Protein AF-A0A3N1VYN8-F1 (afdb_monomer)

Radius of gyration: 14.59 Å; Cα contacts (8 Å, |Δi|>4): 195; chains: 1; bounding box: 40×29×40 Å

Sequence (105 aa):
MSINGKVVLVTGAGQGIGRGIALRLARDGADIALVDLNDDKIKLVAEEVKALGRRAITIKADISVREEVFAAVNEAEKQLGGFDVIVNNAGISQTKNLLSVTSRK

Mean predicted aligned error: 3.07 Å

Nearest PDB structures (foldseek):
  3r1i-assembly1_B-2  TM=9.477E-01  e=3.281E-10  Mycobacterium marinum M
  4trr-assembly2_F  TM=9.420E-01  e=3.753E-10  Burkholderia cenocepacia J2315
  4trr-assembly1_C  TM=9.513E-01  e=4.292E-10  Burkholderia cenocepacia J2315
  4trr-assembly2_E  TM=9.509E-01  e=4.910E-10  Burkholderia cenocepacia J2315
  4j2h-assembly1_A  TM=9.597E-01  e=1.345E-09  Sinorhizobium meliloti 1021

Solvent-accessible surface area (backbone atoms only — not comparable to full-atom values): 5848 Å² total; per-residue (Å²): 139,84,52,56,80,34,31,34,38,31,28,33,18,42,43,73,69,28,29,51,50,53,49,51,44,22,73,54,40,16,28,38,34,31,26,19,75,49,54,72,40,21,52,56,46,31,53,56,32,39,74,63,77,26,60,52,47,72,41,70,36,55,79,91,40,71,69,40,42,53,49,48,51,53,52,39,28,69,75,70,76,41,72,77,45,78,42,91,57,56,81,84,81,84,94,67,60,76,93,72,65,71,83,82,130

pLDDT: mean 95.85, std 6.57, range [53.12, 98.88]

Foldseek 3Di:
DALAAAEEEFEPCLDDPRVVVQLVSLLSHYAYEYEYQDQVSQVVSQVSSVVSVHHYDYQHADPVDPVRVVVSQVVSCVPSVHHDYYHPDDDDDDPDDPVPDDDDD

Secondary structure (DSSP, 8-state):
---TT-EEEEETTTSHHHHHHHHHHHHTT-EEEEEES-HHHHHHHHHHHHHTT--EEEEE--TTSHHHHHHHHHHHHHHHT--SEEE--------S-GGG-----

Structure (mmCIF, N/CA/C/O backbone):
data_AF-A0A3N1VYN8-F1
#
_entry.id   AF-A0A3N1VYN8-F1
#
loop_
_atom_site.group_PDB
_atom_site.id
_atom_site.type_symbol
_atom_site.label_atom_id
_atom_site.label_alt_id
_atom_site.label_comp_id
_atom_site.label_asym_id
_atom_site.label_entity_id
_atom_site.label_seq_id
_atom_site.pdbx_PDB_ins_code
_atom_site.Cartn_x
_atom_site.Cartn_y
_atom_site.Cartn_z
_atom_site.occupancy
_atom_site.B_iso_or_equiv
_atom_site.auth_seq_id
_atom_site.auth_comp_id
_atom_site.auth_asym_id
_atom_site.auth_atom_id
_atom_site.pdbx_PDB_model_num
ATOM 1 N N . MET A 1 1 ? 1.607 -10.445 19.391 1.00 62.66 1 MET A N 1
ATOM 2 C CA . MET A 1 1 ? 1.340 -8.987 19.389 1.00 62.66 1 MET A CA 1
ATOM 3 C C . MET A 1 1 ? 0.145 -8.723 18.483 1.00 62.66 1 MET A C 1
ATOM 5 O O . MET A 1 1 ? -0.013 -9.462 17.522 1.00 62.66 1 MET A O 1
ATOM 9 N N . SER A 1 2 ? -0.699 -7.741 18.807 1.00 88.50 2 SER A N 1
ATOM 10 C CA . SER A 1 2 ? -1.897 -7.385 18.024 1.00 88.50 2 SER A CA 1
ATOM 11 C C . SER A 1 2 ? -1.607 -6.220 17.068 1.00 88.50 2 SER A C 1
ATOM 13 O O . SER A 1 2 ? -0.820 -5.344 17.425 1.00 88.50 2 SER A O 1
ATOM 15 N N . ILE A 1 3 ? -2.242 -6.208 15.888 1.00 95.06 3 ILE A N 1
ATOM 16 C CA . ILE A 1 3 ? -2.177 -5.111 14.900 1.00 95.06 3 ILE A CA 1
ATOM 17 C C . ILE A 1 3 ? -3.427 -4.209 14.932 1.00 95.06 3 ILE A C 1
ATOM 19 O O . ILE A 1 3 ? -3.527 -3.243 14.181 1.00 95.06 3 ILE A O 1
ATOM 23 N N . ASN A 1 4 ? -4.389 -4.497 15.813 1.00 96.62 4 ASN A N 1
ATOM 24 C CA . ASN A 1 4 ? -5.604 -3.695 15.922 1.00 96.62 4 ASN A CA 1
ATOM 25 C C . ASN A 1 4 ? -5.282 -2.252 16.345 1.00 96.62 4 ASN A C 1
ATOM 27 O O . ASN A 1 4 ? -4.568 -2.034 17.327 1.00 96.62 4 ASN A O 1
ATOM 31 N N . GLY A 1 5 ? -5.823 -1.279 15.612 1.00 95.25 5 GLY A N 1
ATOM 32 C CA . GLY A 1 5 ? -5.583 0.148 15.832 1.00 95.25 5 GLY A CA 1
ATOM 33 C C . GLY A 1 5 ? -4.204 0.638 15.386 1.00 95.25 5 GLY A C 1
ATOM 34 O O . GLY A 1 5 ? -3.874 1.793 15.638 1.00 95.25 5 GLY A O 1
ATOM 35 N N . LYS A 1 6 ? -3.400 -0.218 14.745 1.00 97.38 6 LYS A N 1
ATOM 36 C CA . LYS A 1 6 ? -2.093 0.151 14.196 1.00 97.38 6 LYS A CA 1
ATOM 37 C C . LYS A 1 6 ? -2.230 0.709 12.790 1.00 97.38 6 LYS A C 1
ATOM 39 O O . LYS A 1 6 ? -3.154 0.347 12.063 1.00 97.38 6 LYS A O 1
ATOM 44 N N . VAL A 1 7 ? -1.290 1.560 12.404 1.00 97.62 7 VAL A N 1
ATOM 45 C CA . VAL A 1 7 ? -1.192 2.089 11.043 1.00 97.62 7 VAL A CA 1
ATOM 46 C C . VAL A 1 7 ? -0.073 1.363 10.302 1.00 97.62 7 VAL A C 1
ATOM 48 O O . VAL A 1 7 ? 1.075 1.344 10.755 1.00 97.62 7 VAL A O 1
ATOM 51 N N . VAL A 1 8 ? -0.400 0.763 9.155 1.00 98.38 8 VAL A N 1
ATOM 52 C CA . VAL A 1 8 ? 0.558 0.009 8.336 1.00 98.38 8 VAL A CA 1
ATOM 53 C C . VAL A 1 8 ? 0.662 0.599 6.935 1.00 98.38 8 VAL A C 1
ATOM 55 O O . VAL A 1 8 ? -0.335 0.727 6.228 1.00 98.38 8 VAL A O 1
ATOM 58 N N . LEU A 1 9 ? 1.888 0.885 6.499 1.00 98.50 9 LEU A N 1
ATOM 59 C CA . LEU A 1 9 ? 2.196 1.238 5.115 1.00 98.50 9 LEU A CA 1
ATOM 60 C C . LEU A 1 9 ? 2.572 -0.019 4.327 1.00 98.50 9 LEU A C 1
ATOM 62 O O . LEU A 1 9 ? 3.450 -0.772 4.744 1.00 98.50 9 LEU A O 1
ATOM 66 N N . VAL A 1 10 ? 1.938 -0.241 3.175 1.00 98.69 10 VAL A N 1
ATOM 67 C CA . VAL A 1 10 ? 2.217 -1.388 2.295 1.00 98.69 10 VAL A CA 1
ATOM 68 C C . VAL A 1 10 ? 2.581 -0.889 0.902 1.00 98.69 10 VAL A C 1
ATOM 70 O O . VAL A 1 10 ? 1.793 -0.184 0.275 1.00 98.69 10 VAL A O 1
ATOM 73 N N . THR A 1 11 ? 3.756 -1.276 0.394 1.00 98.75 11 THR A N 1
ATOM 74 C CA . THR A 1 11 ? 4.174 -0.961 -0.983 1.00 98.75 11 THR A CA 1
ATOM 75 C C . THR A 1 11 ? 3.777 -2.067 -1.964 1.00 98.75 11 THR A C 1
ATOM 77 O O . THR A 1 11 ? 3.744 -3.252 -1.619 1.00 98.75 11 THR A O 1
ATOM 80 N N . GLY A 1 12 ? 3.461 -1.701 -3.208 1.00 98.56 12 GLY A N 1
ATOM 81 C CA . GLY A 1 12 ? 2.938 -2.638 -4.209 1.00 98.56 12 GLY A CA 1
ATOM 82 C C . GLY A 1 12 ? 1.529 -3.118 -3.854 1.00 98.56 12 GLY A C 1
ATOM 83 O O . GLY A 1 12 ? 1.175 -4.272 -4.109 1.00 98.56 12 GLY A O 1
ATOM 84 N N . ALA A 1 13 ? 0.763 -2.271 -3.162 1.00 98.69 13 ALA A N 1
ATOM 85 C CA . ALA A 1 13 ? -0.503 -2.643 -2.547 1.00 98.69 13 ALA A CA 1
ATOM 86 C C . ALA A 1 13 ? -1.670 -2.766 -3.538 1.00 98.69 13 ALA A C 1
ATOM 88 O O . ALA A 1 13 ? -2.724 -3.279 -3.168 1.00 98.69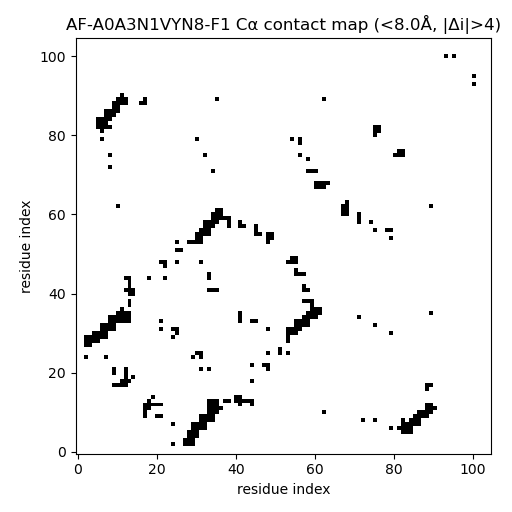 13 ALA A O 1
ATOM 89 N N . GLY A 1 14 ? -1.503 -2.339 -4.792 1.00 98.44 14 GLY A N 1
ATOM 90 C CA . GLY A 1 14 ? -2.573 -2.354 -5.788 1.00 98.44 14 GLY A CA 1
ATOM 91 C C . GLY A 1 14 ? -2.923 -3.750 -6.312 1.00 98.44 14 GLY A C 1
ATOM 92 O O . GLY A 1 14 ? -3.958 -3.925 -6.953 1.00 98.44 14 GLY A O 1
ATOM 93 N N . GLN A 1 15 ? -2.080 -4.763 -6.084 1.00 98.31 15 GLN A N 1
ATOM 94 C CA . GLN A 1 15 ? -2.298 -6.107 -6.628 1.00 98.31 15 GLN A CA 1
ATOM 95 C C . GLN A 1 15 ? -1.549 -7.213 -5.873 1.00 98.31 15 GLN A C 1
ATOM 97 O O . GLN A 1 15 ? -0.696 -6.956 -5.026 1.00 98.31 15 GLN A O 1
ATOM 102 N N . GLY A 1 16 ? -1.855 -8.468 -6.225 1.00 97.94 16 GLY A N 1
ATOM 103 C CA . GLY A 1 16 ? -1.090 -9.647 -5.816 1.00 97.94 16 GLY A CA 1
ATOM 104 C C . GLY A 1 16 ? -0.893 -9.758 -4.303 1.00 97.94 16 GLY A C 1
ATOM 105 O O . GLY A 1 16 ? -1.835 -9.583 -3.527 1.00 97.94 16 GLY A O 1
ATOM 106 N N . ILE A 1 17 ? 0.347 -10.050 -3.897 1.00 98.50 17 ILE A N 1
ATOM 107 C CA . ILE A 1 17 ? 0.723 -10.233 -2.490 1.00 98.50 17 ILE A CA 1
ATOM 108 C C . ILE A 1 17 ? 0.505 -8.943 -1.690 1.00 98.50 17 ILE A C 1
ATOM 110 O O . ILE A 1 17 ? -0.057 -9.010 -0.602 1.00 98.50 17 ILE A O 1
ATOM 114 N N . GLY A 1 18 ? 0.852 -7.774 -2.236 1.00 98.69 18 GLY A N 1
ATOM 115 C CA . GLY A 1 18 ? 0.693 -6.498 -1.531 1.00 98.69 18 GLY A CA 1
ATOM 116 C C . GLY A 1 18 ? -0.764 -6.188 -1.203 1.00 98.69 18 GLY A C 1
ATOM 117 O O . GLY A 1 18 ? -1.083 -5.894 -0.051 1.00 98.69 18 GLY A O 1
ATOM 118 N N . ARG A 1 19 ? -1.672 -6.366 -2.173 1.00 98.75 19 ARG A N 1
ATOM 119 C CA . ARG A 1 19 ? -3.122 -6.270 -1.927 1.00 98.75 19 ARG A CA 1
ATOM 120 C C . ARG A 1 19 ? -3.581 -7.283 -0.877 1.00 98.75 19 ARG A C 1
ATOM 122 O O . ARG A 1 19 ? -4.354 -6.945 0.015 1.00 98.75 19 ARG A O 1
ATOM 129 N N . GLY A 1 20 ? -3.111 -8.528 -0.975 1.00 98.81 20 GLY A N 1
ATOM 130 C CA . GLY A 1 20 ? -3.437 -9.580 -0.011 1.00 98.81 20 GLY A CA 1
ATOM 131 C C . GLY A 1 20 ? -3.027 -9.220 1.420 1.00 98.81 20 GLY A C 1
ATOM 132 O O . GLY A 1 20 ? -3.833 -9.366 2.339 1.00 98.81 20 GLY A O 1
ATOM 133 N N . ILE A 1 21 ? -1.811 -8.696 1.596 1.00 98.75 21 ILE A N 1
ATOM 134 C CA . ILE A 1 21 ? -1.294 -8.227 2.886 1.00 98.75 21 ILE A CA 1
ATOM 135 C C . ILE A 1 21 ? -2.146 -7.070 3.408 1.00 98.75 21 ILE A C 1
ATOM 137 O O . ILE A 1 21 ? -2.623 -7.144 4.538 1.00 98.75 21 ILE A O 1
ATOM 141 N N . ALA A 1 22 ? -2.395 -6.047 2.586 1.00 98.75 22 ALA A N 1
ATOM 142 C CA . ALA A 1 22 ? -3.197 -4.888 2.972 1.00 98.75 22 ALA A CA 1
ATOM 143 C C . ALA A 1 22 ? -4.586 -5.294 3.491 1.00 98.75 22 ALA A C 1
ATOM 145 O O . ALA A 1 22 ? -4.975 -4.919 4.596 1.00 98.75 22 ALA A O 1
ATOM 146 N N . LEU A 1 23 ? -5.305 -6.135 2.741 1.00 98.81 23 LEU A N 1
ATOM 147 C CA . LEU A 1 23 ? -6.637 -6.595 3.136 1.00 98.81 23 LEU A CA 1
ATOM 148 C C . LEU A 1 23 ? -6.606 -7.512 4.359 1.00 98.81 23 LEU A C 1
ATOM 150 O O . LEU A 1 23 ? -7.536 -7.494 5.162 1.00 98.81 23 LEU A O 1
ATOM 154 N N . ARG A 1 24 ? -5.565 -8.336 4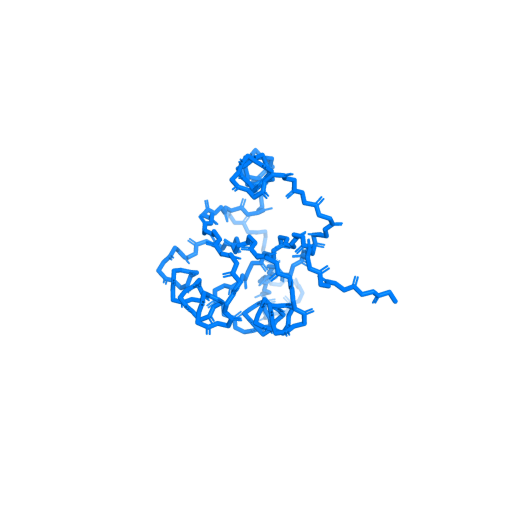.517 1.00 98.56 24 ARG A N 1
ATOM 155 C CA . ARG A 1 24 ? -5.432 -9.184 5.705 1.00 98.56 24 ARG A CA 1
ATOM 156 C C . ARG A 1 24 ? -5.198 -8.345 6.961 1.00 98.56 24 ARG A C 1
ATOM 158 O O . ARG A 1 24 ? -5.891 -8.559 7.948 1.00 98.56 24 ARG A O 1
ATOM 165 N N . LEU A 1 25 ? -4.281 -7.382 6.908 1.00 98.44 25 LEU A N 1
ATOM 166 C CA . LEU A 1 25 ? -3.991 -6.500 8.039 1.00 98.44 25 LEU A CA 1
ATOM 167 C C . LEU A 1 25 ? -5.188 -5.607 8.388 1.00 98.44 25 LEU A C 1
ATOM 169 O O . LEU A 1 25 ? -5.471 -5.408 9.567 1.00 98.44 25 LEU A O 1
ATOM 173 N N . ALA A 1 26 ? -5.939 -5.143 7.385 1.00 98.50 26 ALA A N 1
ATOM 174 C CA . ALA A 1 26 ? -7.185 -4.415 7.607 1.00 98.50 26 ALA A CA 1
ATOM 175 C C . ALA A 1 26 ? -8.233 -5.266 8.345 1.00 98.50 26 ALA A C 1
ATOM 177 O O . ALA A 1 26 ? -8.829 -4.799 9.314 1.00 98.50 26 ALA A O 1
ATOM 178 N N . ARG A 1 27 ? -8.421 -6.537 7.950 1.00 98.38 27 ARG A N 1
ATOM 179 C CA . ARG A 1 27 ? -9.308 -7.475 8.673 1.00 98.38 27 ARG A CA 1
ATOM 180 C C . ARG A 1 27 ? -8.873 -7.695 10.120 1.00 98.38 27 ARG A C 1
ATOM 182 O O . ARG A 1 27 ? -9.725 -7.858 10.985 1.00 98.38 27 ARG A O 1
ATOM 189 N N . ASP A 1 28 ? -7.569 -7.659 10.371 1.00 98.12 28 ASP A N 1
ATOM 190 C CA . ASP A 1 28 ? -6.994 -7.797 11.711 1.00 98.12 28 ASP A CA 1
ATOM 191 C C . ASP A 1 28 ? -7.020 -6.466 12.512 1.00 98.12 28 ASP A C 1
ATOM 193 O O . ASP A 1 28 ? -6.555 -6.415 13.653 1.00 98.12 28 ASP A O 1
ATOM 197 N N . GLY A 1 29 ? -7.602 -5.396 11.949 1.00 97.81 29 GLY A N 1
ATOM 198 C CA . GLY A 1 29 ? -7.911 -4.142 12.641 1.00 97.81 29 GLY A CA 1
ATOM 199 C C . GLY A 1 29 ? -6.955 -2.977 12.373 1.00 97.81 29 GLY A C 1
ATOM 200 O O . GLY A 1 29 ? -7.028 -1.973 13.083 1.00 97.81 29 GLY A O 1
ATOM 201 N N . ALA A 1 30 ? -6.057 -3.087 11.393 1.00 98.38 30 ALA A N 1
ATOM 202 C CA . ALA A 1 30 ? -5.130 -2.012 11.044 1.00 98.38 30 ALA A CA 1
ATOM 203 C C . ALA A 1 30 ? -5.756 -0.975 10.097 1.00 98.38 30 ALA A C 1
ATOM 205 O O . ALA A 1 30 ? -6.577 -1.307 9.243 1.00 98.38 30 ALA A O 1
ATOM 206 N N . ASP A 1 31 ? -5.320 0.275 10.207 1.00 98.44 31 ASP A N 1
ATOM 207 C CA . ASP A 1 31 ? -5.502 1.283 9.161 1.00 98.44 31 ASP A CA 1
ATOM 208 C C . ASP A 1 31 ? -4.345 1.195 8.162 1.00 98.44 31 ASP A C 1
ATOM 210 O O . ASP A 1 31 ? -3.205 0.936 8.554 1.00 98.44 31 ASP A O 1
ATOM 214 N N . ILE A 1 32 ? -4.622 1.395 6.873 1.00 98.62 32 ILE A N 1
ATOM 215 C CA . ILE A 1 32 ? -3.663 1.071 5.811 1.00 98.62 32 ILE A CA 1
ATOM 216 C C . ILE A 1 32 ? -3.311 2.299 4.966 1.00 98.62 32 ILE A C 1
ATOM 218 O O . ILE A 1 32 ? -4.186 2.956 4.400 1.00 98.62 32 ILE A O 1
ATOM 222 N N . ALA A 1 33 ? -2.014 2.559 4.804 1.00 98.62 33 ALA A N 1
ATOM 223 C CA . ALA A 1 33 ? -1.486 3.408 3.742 1.00 98.62 33 ALA A CA 1
ATOM 224 C C . ALA A 1 33 ? -1.070 2.535 2.549 1.00 98.62 33 ALA A C 1
ATOM 226 O O . ALA A 1 33 ? -0.154 1.715 2.642 1.00 98.62 33 ALA A O 1
ATOM 227 N N . LEU A 1 34 ? -1.776 2.688 1.430 1.00 98.81 34 LEU A N 1
ATOM 228 C CA . LEU A 1 34 ? -1.591 1.902 0.212 1.00 98.81 34 LEU A CA 1
ATOM 229 C C . LEU A 1 34 ? -0.659 2.660 -0.735 1.00 98.81 34 LEU A C 1
ATOM 231 O O . LEU A 1 34 ? -1.040 3.707 -1.260 1.00 98.81 34 LEU A O 1
ATOM 235 N N . VAL A 1 35 ? 0.543 2.127 -0.963 1.00 98.75 35 VAL A N 1
ATOM 236 C CA . VAL A 1 35 ? 1.549 2.737 -1.843 1.00 98.75 35 VAL A CA 1
ATOM 237 C C . VAL A 1 35 ? 1.749 1.882 -3.088 1.00 98.75 35 VAL A C 1
ATOM 239 O O . VAL A 1 35 ? 2.020 0.682 -2.989 1.00 98.75 35 VAL A O 1
ATOM 242 N N . ASP A 1 36 ? 1.631 2.480 -4.271 1.00 98.69 36 ASP A N 1
ATOM 243 C CA . ASP A 1 36 ? 1.871 1.800 -5.550 1.00 98.69 36 ASP A CA 1
ATOM 244 C C . ASP A 1 36 ? 2.182 2.812 -6.666 1.00 98.69 36 ASP A C 1
ATOM 246 O O . ASP A 1 36 ? 1.920 4.006 -6.536 1.00 98.69 36 ASP A O 1
ATOM 250 N N . LEU A 1 37 ? 2.701 2.328 -7.793 1.00 97.81 37 LEU A N 1
ATOM 251 C CA . LEU A 1 37 ? 2.865 3.120 -9.015 1.00 97.81 37 LEU A CA 1
ATOM 252 C C . LEU A 1 37 ? 1.519 3.369 -9.712 1.00 97.81 37 LEU A C 1
ATOM 254 O O . LEU A 1 37 ? 1.349 4.372 -10.412 1.00 97.81 37 LEU A O 1
ATOM 258 N N . ASN A 1 38 ? 0.574 2.436 -9.564 1.00 97.75 38 ASN A N 1
ATOM 259 C CA . ASN A 1 38 ? -0.729 2.491 -10.215 1.00 97.75 38 ASN A CA 1
ATOM 260 C C . ASN A 1 38 ? -1.810 3.007 -9.254 1.00 97.75 38 ASN A C 1
ATOM 262 O O . ASN A 1 38 ? -2.331 2.258 -8.427 1.00 97.75 38 ASN A O 1
ATOM 266 N N . ASP A 1 39 ? -2.159 4.281 -9.420 1.00 97.25 39 ASP A N 1
ATOM 267 C CA . ASP A 1 39 ? -3.143 4.996 -8.602 1.00 97.25 39 ASP A CA 1
ATOM 268 C C . ASP A 1 39 ? -4.555 4.383 -8.677 1.00 97.25 39 ASP A C 1
ATOM 270 O O . ASP A 1 39 ? -5.219 4.202 -7.658 1.00 97.25 39 ASP A O 1
ATOM 274 N N . ASP A 1 40 ? -4.994 3.967 -9.868 1.00 98.06 40 ASP A N 1
ATOM 275 C CA . ASP A 1 40 ? -6.322 3.372 -10.054 1.00 98.06 40 ASP A CA 1
ATOM 276 C C . ASP A 1 40 ? -6.463 2.057 -9.278 1.00 98.06 40 ASP A C 1
ATOM 278 O O . ASP A 1 40 ? -7.487 1.798 -8.642 1.00 98.06 40 ASP A O 1
ATOM 282 N N . LYS A 1 41 ? -5.409 1.232 -9.268 1.00 98.44 41 LYS A N 1
ATOM 283 C CA . LYS A 1 41 ? -5.406 -0.038 -8.534 1.00 98.44 41 LYS A CA 1
ATOM 284 C C . LYS A 1 41 ? -5.477 0.166 -7.025 1.00 98.44 41 LYS A C 1
ATOM 286 O O . LYS A 1 41 ? -6.267 -0.510 -6.369 1.00 98.44 41 LYS A O 1
ATOM 291 N N . ILE A 1 42 ? -4.691 1.084 -6.461 1.00 98.44 42 ILE A N 1
ATOM 292 C CA . ILE A 1 42 ? -4.736 1.336 -5.010 1.00 98.44 42 ILE A CA 1
ATOM 293 C C . ILE A 1 42 ? -6.039 1.994 -4.570 1.00 98.44 42 ILE A C 1
ATOM 295 O O . ILE A 1 42 ? -6.495 1.703 -3.469 1.00 98.44 42 ILE A O 1
ATOM 299 N N . LYS A 1 43 ? -6.690 2.796 -5.422 1.00 98.75 43 LYS A N 1
ATOM 300 C CA . LYS A 1 43 ? -8.035 3.326 -5.143 1.00 98.75 43 LYS A CA 1
ATOM 301 C C . LYS A 1 43 ? -9.066 2.216 -4.978 1.00 98.75 43 LYS A C 1
ATOM 303 O O . LYS A 1 43 ? -9.829 2.250 -4.019 1.00 98.75 43 LYS A O 1
ATOM 308 N N . LEU A 1 44 ? -9.046 1.199 -5.842 1.00 98.69 44 LEU A N 1
ATOM 309 C CA . LEU A 1 44 ? -9.934 0.040 -5.695 1.00 98.69 44 LEU A CA 1
ATOM 310 C C . LEU A 1 44 ? -9.683 -0.695 -4.370 1.00 98.69 44 LEU A C 1
ATOM 312 O O . LEU A 1 44 ? -10.627 -0.970 -3.636 1.00 98.69 44 LEU A O 1
ATOM 316 N N . VAL A 1 45 ? -8.417 -0.942 -4.020 1.00 98.81 45 VAL A N 1
ATOM 317 C CA . VAL A 1 45 ? -8.062 -1.600 -2.748 1.00 98.81 45 VAL A CA 1
ATOM 318 C C . VAL A 1 45 ? -8.437 -0.743 -1.536 1.00 98.81 45 VAL A C 1
ATOM 320 O O . VAL A 1 45 ? -8.834 -1.283 -0.506 1.00 98.81 45 VAL A O 1
ATOM 323 N N . ALA A 1 46 ? -8.358 0.585 -1.643 1.00 98.88 46 ALA A N 1
ATOM 324 C CA . ALA A 1 46 ? -8.765 1.491 -0.575 1.00 98.88 46 ALA A CA 1
ATOM 325 C C . ALA A 1 46 ? -10.255 1.357 -0.253 1.00 98.88 46 ALA A C 1
ATOM 327 O O . ALA A 1 46 ? -10.611 1.307 0.922 1.00 98.88 46 ALA A O 1
ATOM 328 N N . GLU A 1 47 ? -11.113 1.241 -1.268 1.00 98.88 47 GLU A N 1
ATOM 329 C CA . GLU A 1 47 ? -12.544 0.996 -1.058 1.00 98.88 47 GLU A CA 1
ATOM 330 C C . GLU A 1 47 ? -12.794 -0.355 -0.379 1.00 98.88 47 GLU A C 1
ATOM 332 O O . GLU A 1 47 ? -13.619 -0.450 0.529 1.00 98.88 47 GLU A O 1
ATOM 337 N N . GLU A 1 48 ? -12.020 -1.386 -0.723 1.00 98.81 48 GLU A N 1
ATOM 338 C CA . GLU A 1 48 ? -12.098 -2.684 -0.047 1.00 98.81 48 GLU A CA 1
ATOM 339 C C . GLU A 1 48 ? -11.666 -2.613 1.426 1.00 98.81 48 GLU A C 1
ATOM 341 O O . GLU A 1 48 ? -12.313 -3.210 2.284 1.00 98.81 48 GLU A O 1
ATOM 346 N N . VAL A 1 49 ? -10.605 -1.865 1.748 1.00 98.81 49 VAL A N 1
ATOM 347 C CA . VAL A 1 49 ? -10.175 -1.638 3.141 1.00 98.81 49 VAL A CA 1
ATOM 348 C C . VAL A 1 49 ? -11.231 -0.844 3.917 1.00 98.81 49 VAL A C 1
ATOM 350 O O . VAL A 1 49 ? -11.559 -1.204 5.049 1.00 98.81 49 VAL A O 1
ATOM 353 N N . LYS A 1 50 ? -11.815 0.195 3.309 1.00 98.69 50 LYS A N 1
ATOM 354 C CA . LYS A 1 50 ? -12.896 0.984 3.922 1.00 98.69 50 LYS A CA 1
ATOM 355 C C . LYS A 1 50 ? -14.145 0.144 4.174 1.00 98.69 50 LYS A C 1
ATOM 357 O O . LYS A 1 50 ? -14.760 0.284 5.229 1.00 98.69 50 LYS A O 1
ATOM 362 N N . ALA A 1 51 ? -14.483 -0.776 3.271 1.00 98.75 51 ALA A N 1
ATOM 363 C CA . ALA A 1 51 ? -15.588 -1.718 3.455 1.00 98.75 51 ALA A CA 1
ATOM 364 C C . ALA A 1 51 ? -15.378 -2.670 4.652 1.00 98.75 51 ALA A C 1
ATOM 366 O O . ALA A 1 51 ? -16.348 -3.187 5.201 1.00 98.75 51 ALA A O 1
ATOM 367 N N . LEU A 1 52 ? -14.132 -2.867 5.099 1.00 98.44 52 LEU A N 1
ATOM 368 C CA . LEU A 1 52 ? -13.793 -3.595 6.330 1.00 98.44 52 LEU A CA 1
ATOM 369 C C . LEU A 1 52 ? -13.873 -2.720 7.597 1.00 98.44 52 LEU A C 1
ATOM 371 O O . LEU A 1 52 ? -13.522 -3.179 8.682 1.00 98.44 52 LEU A O 1
ATOM 375 N N . GLY A 1 53 ? -14.311 -1.462 7.479 1.00 98.44 53 GLY A N 1
ATOM 376 C CA . GLY A 1 53 ? -14.439 -0.526 8.598 1.00 98.44 53 GLY A CA 1
ATOM 377 C C . GLY A 1 53 ? -13.117 0.104 9.043 1.00 98.44 53 GLY A C 1
ATOM 378 O O . GLY A 1 53 ? -13.029 0.603 10.165 1.00 98.44 53 GLY A O 1
ATOM 379 N N . ARG A 1 54 ? -12.079 0.062 8.198 1.00 98.50 54 ARG A N 1
ATOM 380 C CA . ARG A 1 54 ? -10.752 0.627 8.490 1.00 98.50 54 ARG A CA 1
ATOM 381 C C . ARG A 1 54 ? -10.469 1.876 7.667 1.00 98.50 54 ARG A C 1
ATOM 383 O O . ARG A 1 54 ? -11.033 2.061 6.590 1.00 98.50 54 ARG A O 1
ATOM 390 N N . ARG A 1 55 ? -9.568 2.736 8.152 1.00 98.25 55 ARG A N 1
ATOM 391 C CA . ARG A 1 55 ? -9.109 3.890 7.367 1.00 98.25 55 ARG A CA 1
ATOM 392 C C . ARG A 1 55 ? -8.136 3.418 6.289 1.00 98.25 55 ARG A C 1
ATOM 394 O O . ARG A 1 55 ? -7.278 2.575 6.545 1.00 98.25 55 ARG A O 1
ATOM 401 N N . ALA A 1 56 ? -8.263 3.995 5.100 1.00 98.50 56 ALA A N 1
ATOM 402 C CA . ALA A 1 56 ? -7.371 3.738 3.980 1.00 98.50 56 ALA A CA 1
ATOM 403 C C . ALA A 1 56 ? -7.005 5.046 3.285 1.00 98.50 56 ALA A C 1
ATOM 405 O O . ALA A 1 56 ? -7.900 5.824 2.941 1.00 98.50 56 ALA A O 1
ATOM 406 N N . ILE A 1 57 ? -5.714 5.246 3.037 1.00 98.38 57 ILE A N 1
ATOM 407 C CA . ILE A 1 57 ? -5.206 6.322 2.180 1.00 98.38 57 ILE A CA 1
ATOM 408 C C . ILE A 1 57 ? -4.442 5.717 1.005 1.00 98.38 57 ILE A C 1
ATOM 410 O O . ILE A 1 57 ? -3.884 4.623 1.109 1.00 98.38 57 ILE A O 1
ATOM 414 N N . THR A 1 58 ? -4.403 6.439 -0.106 1.00 98.75 58 THR A N 1
ATOM 415 C CA . THR A 1 58 ? -3.698 6.035 -1.325 1.00 98.75 58 THR A CA 1
ATOM 416 C C . THR A 1 58 ? -2.575 7.010 -1.613 1.00 98.75 58 THR A C 1
ATOM 418 O O . THR A 1 58 ? -2.802 8.220 -1.625 1.00 98.75 58 THR A O 1
ATOM 421 N N . ILE A 1 59 ? -1.383 6.490 -1.879 1.00 98.44 59 ILE A N 1
ATOM 422 C CA . ILE A 1 59 ? -0.207 7.289 -2.204 1.00 98.44 59 ILE A CA 1
ATOM 423 C C . ILE A 1 59 ? 0.424 6.703 -3.465 1.00 98.44 59 ILE A C 1
ATOM 425 O O . ILE A 1 59 ? 0.935 5.582 -3.461 1.00 98.44 59 ILE A O 1
ATOM 429 N N . LYS A 1 60 ? 0.397 7.468 -4.555 1.00 98.56 60 LYS A N 1
ATOM 430 C CA . LYS A 1 60 ? 1.122 7.107 -5.770 1.00 98.56 60 LYS A CA 1
ATOM 431 C C . LYS A 1 60 ? 2.599 7.460 -5.595 1.00 98.56 60 LYS A C 1
ATOM 433 O O . LYS A 1 60 ? 2.905 8.638 -5.434 1.00 98.56 60 LYS A O 1
ATOM 438 N N . ALA A 1 61 ? 3.487 6.470 -5.644 1.00 98.19 61 ALA A N 1
ATOM 439 C CA . ALA A 1 61 ? 4.928 6.696 -5.528 1.00 98.19 61 ALA A CA 1
ATOM 440 C C . ALA A 1 61 ? 5.750 5.603 -6.225 1.00 98.19 61 ALA A C 1
ATOM 442 O O . ALA A 1 61 ? 5.410 4.414 -6.164 1.00 98.19 61 ALA A O 1
ATOM 443 N N . ASP A 1 62 ? 6.865 6.000 -6.835 1.00 97.62 62 ASP A N 1
ATOM 444 C CA . ASP A 1 62 ? 7.942 5.103 -7.241 1.00 97.62 62 ASP A CA 1
ATOM 445 C C . ASP A 1 62 ? 8.909 4.874 -6.075 1.00 97.62 62 ASP A C 1
ATOM 447 O O . ASP A 1 62 ? 9.751 5.704 -5.743 1.00 97.62 62 ASP A O 1
ATOM 451 N N . ILE A 1 63 ? 8.824 3.693 -5.465 1.00 96.44 63 ILE A N 1
ATOM 452 C CA . ILE A 1 63 ? 9.661 3.328 -4.315 1.00 96.44 63 ILE A CA 1
ATOM 453 C C . ILE A 1 63 ? 11.139 3.093 -4.661 1.00 96.44 63 ILE A C 1
ATOM 455 O O . ILE A 1 63 ? 11.940 2.835 -3.762 1.00 96.44 63 ILE A O 1
ATOM 459 N N . SER A 1 64 ? 11.512 3.149 -5.944 1.00 95.62 64 SER A N 1
ATOM 460 C CA . SER A 1 64 ? 12.916 3.168 -6.365 1.00 95.62 64 SER A CA 1
ATOM 461 C C . SER A 1 64 ? 13.530 4.571 -6.301 1.00 95.62 64 SER A C 1
ATOM 463 O O . SER A 1 64 ? 14.755 4.695 -6.268 1.00 95.62 64 SER A O 1
ATOM 465 N N . VAL A 1 65 ? 12.695 5.614 -6.211 1.00 97.50 65 VAL A N 1
ATOM 466 C CA . VAL A 1 65 ? 13.101 7.013 -6.056 1.00 97.50 65 VAL A CA 1
ATOM 467 C C . VAL A 1 65 ? 13.075 7.379 -4.574 1.00 97.50 65 VAL A C 1
ATOM 469 O O . VAL A 1 65 ? 12.038 7.348 -3.911 1.00 97.50 65 VAL A O 1
ATOM 472 N N . ARG A 1 66 ? 14.241 7.726 -4.024 1.00 97.12 66 ARG A N 1
ATOM 473 C CA . ARG A 1 66 ? 14.425 7.925 -2.579 1.00 97.12 66 ARG A CA 1
ATOM 474 C C . ARG A 1 66 ? 13.531 9.037 -2.032 1.00 97.12 66 ARG A C 1
ATOM 476 O O . ARG A 1 66 ? 12.946 8.891 -0.961 1.00 97.12 66 ARG A O 1
ATOM 483 N N . GLU A 1 67 ? 13.423 10.132 -2.765 1.00 98.31 67 GLU A N 1
ATOM 484 C CA . GLU A 1 67 ? 12.636 11.309 -2.411 1.00 98.31 67 GLU A CA 1
ATOM 485 C C . GLU A 1 67 ? 11.141 10.973 -2.350 1.00 98.31 67 GLU A C 1
ATOM 487 O O . GLU A 1 67 ? 10.449 11.416 -1.433 1.00 98.31 67 GLU A O 1
ATOM 492 N N . GLU A 1 68 ? 10.656 10.127 -3.262 1.00 98.38 68 GLU A N 1
ATOM 493 C CA . GLU A 1 68 ? 9.265 9.666 -3.273 1.00 98.38 68 GLU A CA 1
ATOM 494 C C . GLU A 1 68 ? 8.961 8.716 -2.109 1.00 98.38 68 GLU A C 1
ATOM 496 O O . GLU A 1 68 ? 7.871 8.778 -1.541 1.00 98.38 68 GLU A O 1
ATOM 501 N N . VAL A 1 69 ? 9.927 7.895 -1.679 1.00 97.62 69 VAL A N 1
ATOM 502 C CA . VAL A 1 69 ? 9.787 7.082 -0.456 1.00 97.62 69 VAL A CA 1
ATOM 503 C C . VAL A 1 69 ? 9.604 7.977 0.769 1.00 97.62 69 VAL A C 1
ATOM 505 O O . VAL A 1 69 ? 8.684 7.754 1.557 1.00 97.62 69 VAL A O 1
ATOM 508 N N . PHE A 1 70 ? 10.440 9.009 0.926 1.00 97.38 70 PHE A N 1
ATOM 509 C CA . PHE A 1 70 ? 10.299 9.956 2.036 1.00 97.38 70 PHE A CA 1
ATOM 510 C C . PHE A 1 70 ? 8.968 10.711 1.975 1.00 97.38 70 PHE A C 1
ATOM 512 O O . PHE A 1 70 ? 8.294 10.839 2.997 1.00 97.38 70 PHE A O 1
ATOM 519 N N . ALA A 1 71 ? 8.555 11.160 0.788 1.00 97.88 71 ALA A N 1
ATOM 520 C CA . ALA A 1 71 ? 7.267 11.818 0.602 1.00 97.88 71 ALA A CA 1
ATOM 521 C C . ALA A 1 71 ? 6.092 10.901 0.981 1.00 97.88 71 ALA A C 1
ATOM 523 O O . ALA A 1 71 ? 5.179 11.342 1.676 1.00 97.88 71 ALA A O 1
ATOM 524 N N . ALA A 1 72 ? 6.134 9.621 0.599 1.00 96.81 72 ALA A N 1
ATOM 525 C CA . ALA A 1 72 ? 5.086 8.660 0.930 1.00 96.81 72 ALA A CA 1
ATOM 526 C C . ALA A 1 72 ? 4.982 8.386 2.436 1.00 96.81 72 ALA A C 1
ATOM 528 O O . ALA A 1 72 ? 3.879 8.306 2.976 1.00 96.81 72 ALA A O 1
ATOM 529 N N . VAL A 1 73 ? 6.117 8.279 3.130 1.00 96.25 73 VAL A N 1
ATOM 530 C CA . VAL A 1 73 ? 6.134 8.108 4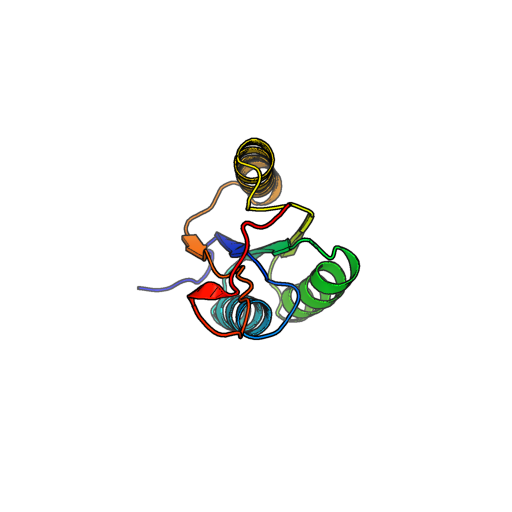.590 1.00 96.25 73 VAL A CA 1
ATOM 531 C C . VAL A 1 73 ? 5.566 9.345 5.292 1.00 96.25 73 VAL A C 1
ATOM 533 O O . VAL A 1 73 ? 4.696 9.203 6.151 1.00 96.25 73 VAL A O 1
ATOM 536 N N . ASN A 1 74 ? 5.988 10.545 4.884 1.00 96.69 74 ASN A N 1
ATOM 537 C CA . ASN A 1 74 ? 5.497 11.802 5.458 1.00 96.69 74 ASN A CA 1
ATOM 538 C C . ASN A 1 74 ? 3.989 11.988 5.233 1.00 96.69 74 ASN A C 1
ATOM 540 O O . ASN A 1 74 ? 3.269 12.432 6.127 1.00 96.69 74 ASN A O 1
ATOM 544 N N . GLU A 1 75 ? 3.489 11.638 4.046 1.00 96.25 75 GLU A N 1
ATOM 545 C CA . GLU A 1 75 ? 2.063 11.741 3.741 1.00 96.25 75 GLU A CA 1
ATOM 546 C C . GLU A 1 75 ? 1.240 10.733 4.557 1.00 96.25 75 GLU A C 1
ATOM 548 O O . GLU A 1 75 ? 0.174 11.077 5.073 1.00 96.25 75 GLU A O 1
ATOM 553 N N . ALA A 1 76 ? 1.755 9.512 4.747 1.00 95.06 76 ALA A N 1
ATOM 554 C CA . ALA A 1 76 ? 1.120 8.519 5.606 1.00 95.06 76 ALA A CA 1
ATOM 555 C C . ALA A 1 76 ? 1.060 8.965 7.070 1.00 95.06 76 ALA A C 1
ATOM 557 O O . ALA A 1 76 ? -0.003 8.878 7.689 1.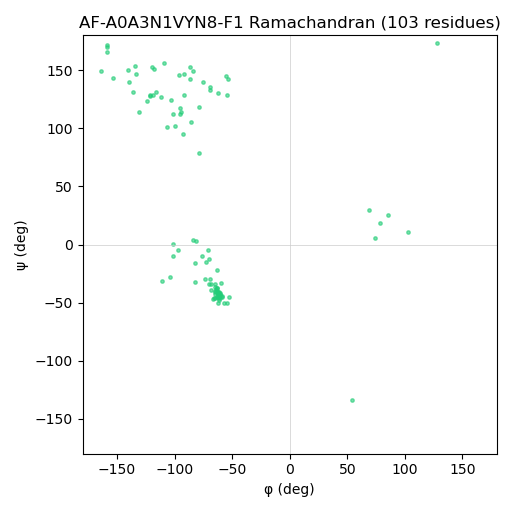00 95.06 76 ALA A O 1
ATOM 558 N N . GLU A 1 77 ? 2.161 9.500 7.601 1.00 95.12 77 GLU A N 1
ATOM 559 C CA . GLU A 1 77 ? 2.209 10.074 8.946 1.00 95.12 77 GLU A CA 1
ATOM 560 C C . GLU A 1 77 ? 1.177 11.199 9.103 1.00 95.12 77 GLU A C 1
ATOM 562 O O . GLU A 1 77 ? 0.359 11.168 10.024 1.00 95.12 77 GLU A O 1
ATOM 567 N N . LYS A 1 78 ? 1.155 12.149 8.163 1.00 96.38 78 LYS A N 1
ATOM 568 C CA . LYS A 1 78 ? 0.260 13.308 8.192 1.00 96.38 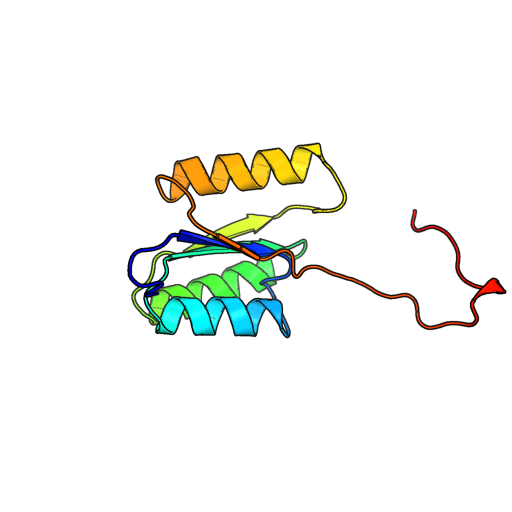78 LYS A CA 1
ATOM 569 C C . LYS A 1 78 ? -1.219 12.926 8.132 1.00 96.38 78 LYS A C 1
ATOM 571 O O . LYS A 1 78 ? -2.020 13.499 8.869 1.00 96.38 78 LYS A O 1
ATOM 576 N N . GLN A 1 79 ? -1.604 11.999 7.253 1.00 96.94 79 GLN A N 1
ATOM 577 C CA . GLN A 1 79 ? -3.017 11.658 7.056 1.00 96.94 79 GLN A CA 1
ATOM 578 C C . GLN A 1 79 ? -3.558 10.658 8.086 1.00 96.94 79 GLN A C 1
ATOM 580 O O . GLN A 1 79 ? -4.743 10.712 8.425 1.00 96.94 79 GLN A O 1
ATOM 585 N N . LEU A 1 80 ? -2.728 9.735 8.585 1.00 94.19 80 LEU A N 1
ATOM 586 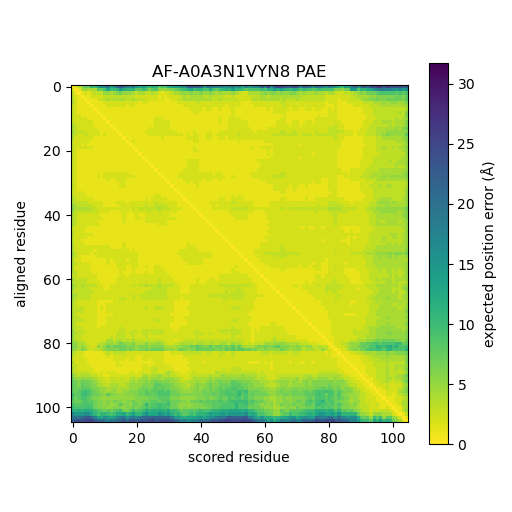C CA . LEU A 1 80 ? -3.171 8.696 9.524 1.00 94.19 80 LEU A CA 1
ATOM 587 C C . LEU A 1 80 ? -2.818 8.989 10.987 1.00 94.19 80 LEU A C 1
ATOM 589 O O . LEU A 1 80 ? -3.382 8.330 11.867 1.00 94.19 80 LEU A O 1
ATOM 593 N N . GLY A 1 81 ? -1.997 10.014 11.243 1.00 92.25 81 GLY A N 1
ATOM 594 C CA . GLY A 1 81 ? -1.564 10.436 12.578 1.00 92.25 81 GLY A CA 1
ATOM 595 C C . GLY A 1 81 ? -0.349 9.665 13.104 1.00 92.25 81 GLY A C 1
ATOM 596 O O . GLY A 1 81 ? -0.202 9.529 14.315 1.00 92.25 81 GLY A O 1
ATOM 597 N N . GLY A 1 82 ? 0.479 9.123 12.206 1.00 88.56 82 GLY A N 1
ATOM 598 C CA . GLY A 1 82 ? 1.617 8.247 12.511 1.00 88.56 82 GLY A CA 1
ATOM 599 C C . GLY A 1 82 ? 1.597 6.937 11.717 1.00 88.56 82 GLY A C 1
ATOM 600 O O . GLY A 1 82 ? 0.623 6.640 11.029 1.00 88.56 82 GLY A O 1
ATOM 601 N N . PHE A 1 83 ? 2.666 6.141 11.822 1.00 88.06 83 PHE A N 1
ATOM 602 C CA . PHE A 1 83 ? 2.713 4.753 11.344 1.00 88.06 83 PHE A CA 1
ATOM 603 C C . PHE A 1 83 ? 3.472 3.850 12.327 1.00 88.06 83 PHE A C 1
ATOM 605 O O . PHE A 1 83 ? 4.386 4.301 13.013 1.00 88.06 83 PHE A O 1
ATOM 612 N N . ASP A 1 84 ? 3.108 2.568 12.382 1.00 95.38 84 ASP A N 1
ATOM 613 C CA . ASP A 1 84 ? 3.730 1.574 13.269 1.00 95.38 84 ASP A CA 1
ATOM 614 C C . ASP A 1 84 ? 4.556 0.533 12.501 1.00 95.38 84 ASP A C 1
ATOM 616 O O . ASP A 1 84 ? 5.519 -0.024 13.030 1.00 95.38 84 ASP A O 1
ATOM 620 N N . VAL A 1 85 ? 4.151 0.218 11.265 1.00 96.75 85 VAL A N 1
ATOM 621 C CA . VAL A 1 85 ? 4.720 -0.873 10.461 1.00 96.75 85 VAL A CA 1
ATOM 622 C C . VAL A 1 85 ? 4.863 -0.442 9.005 1.00 96.75 85 VAL A C 1
ATOM 624 O O . VAL A 1 85 ? 3.964 0.179 8.439 1.00 96.75 85 VAL A O 1
ATOM 627 N N . ILE A 1 86 ? 5.972 -0.840 8.379 1.00 97.38 86 ILE A N 1
ATOM 628 C CA . ILE A 1 86 ? 6.187 -0.723 6.935 1.00 97.38 86 ILE A CA 1
ATOM 629 C C . ILE A 1 86 ? 6.388 -2.118 6.345 1.00 97.38 86 ILE A C 1
ATOM 631 O O . ILE A 1 86 ? 7.241 -2.883 6.795 1.00 97.38 86 ILE A O 1
ATOM 635 N N . VAL A 1 87 ? 5.625 -2.428 5.300 1.00 98.19 87 VAL A N 1
ATOM 636 C CA . VAL A 1 87 ? 5.765 -3.637 4.491 1.00 98.19 87 VAL A CA 1
ATOM 637 C C . VAL A 1 87 ? 6.374 -3.262 3.140 1.00 98.19 87 VAL A C 1
ATOM 639 O O . VAL A 1 87 ? 5.681 -2.804 2.227 1.00 98.19 87 VAL A O 1
ATOM 642 N N . ASN A 1 88 ? 7.679 -3.503 3.004 1.00 98.06 88 ASN A N 1
ATOM 643 C CA . ASN A 1 88 ? 8.421 -3.334 1.754 1.00 98.06 88 ASN A CA 1
ATOM 644 C C . ASN A 1 88 ? 8.164 -4.525 0.819 1.00 98.06 88 ASN A C 1
ATOM 646 O O . ASN A 1 88 ? 8.966 -5.454 0.752 1.00 98.06 88 ASN A O 1
ATOM 650 N N . ASN A 1 89 ? 7.016 -4.521 0.141 1.00 98.38 89 ASN A N 1
ATOM 651 C CA . ASN A 1 89 ? 6.572 -5.626 -0.713 1.00 98.38 89 ASN A CA 1
ATOM 652 C C . ASN A 1 89 ? 6.722 -5.348 -2.221 1.00 98.38 89 ASN A C 1
ATOM 654 O O . ASN A 1 89 ? 6.872 -6.295 -2.992 1.00 98.38 89 ASN A O 1
ATOM 658 N N . ALA A 1 90 ? 6.672 -4.090 -2.667 1.00 97.31 90 ALA A N 1
ATOM 659 C CA . ALA A 1 90 ? 6.803 -3.758 -4.085 1.00 97.31 90 ALA A CA 1
ATOM 660 C C . ALA A 1 90 ? 8.085 -4.353 -4.685 1.00 97.31 90 ALA A C 1
ATOM 662 O O . ALA A 1 90 ? 9.185 -4.145 -4.174 1.00 97.31 90 ALA A O 1
ATOM 663 N N . GLY A 1 91 ? 7.941 -5.059 -5.803 1.00 94.50 91 GLY A N 1
ATOM 664 C CA . GLY A 1 91 ? 9.059 -5.701 -6.472 1.00 94.50 91 GLY A CA 1
ATOM 665 C C . GLY A 1 91 ? 8.710 -6.095 -7.898 1.00 94.50 91 GLY A C 1
ATOM 666 O O . GLY A 1 91 ? 7.564 -6.398 -8.226 1.00 94.50 91 GLY A O 1
ATOM 667 N N . ILE A 1 92 ? 9.727 -6.085 -8.749 1.00 91.38 92 ILE A N 1
ATOM 668 C CA . ILE A 1 92 ? 9.669 -6.567 -10.126 1.00 91.38 92 ILE A CA 1
ATOM 669 C C . ILE A 1 92 ? 10.897 -7.435 -10.384 1.00 91.38 92 ILE A C 1
ATOM 671 O O . ILE A 1 92 ? 11.934 -7.257 -9.750 1.00 91.38 92 ILE A O 1
ATOM 675 N N . SER A 1 93 ? 10.788 -8.367 -11.324 1.00 90.12 93 SER A N 1
ATOM 676 C CA . SER A 1 93 ? 11.887 -9.256 -11.694 1.00 90.12 93 SER A CA 1
ATOM 677 C C . SER A 1 93 ? 12.027 -9.328 -13.210 1.00 90.12 93 SER A C 1
ATOM 679 O O . SER A 1 93 ? 11.038 -9.237 -13.938 1.00 90.12 93 SER A O 1
ATOM 681 N N . GLN A 1 94 ? 13.262 -9.481 -13.684 1.00 91.56 94 GLN A N 1
ATOM 682 C CA . GLN A 1 94 ? 13.564 -9.806 -15.075 1.00 91.56 94 GLN A CA 1
ATOM 683 C C . GLN A 1 94 ? 13.901 -11.298 -15.154 1.00 91.56 94 GLN A C 1
ATOM 685 O O . GLN A 1 94 ? 14.944 -11.721 -14.660 1.00 91.56 94 GLN A O 1
ATOM 690 N N . THR A 1 95 ? 13.051 -12.097 -15.796 1.00 93.38 95 THR A N 1
ATOM 691 C CA . THR A 1 95 ? 13.297 -13.537 -15.977 1.00 93.38 95 THR A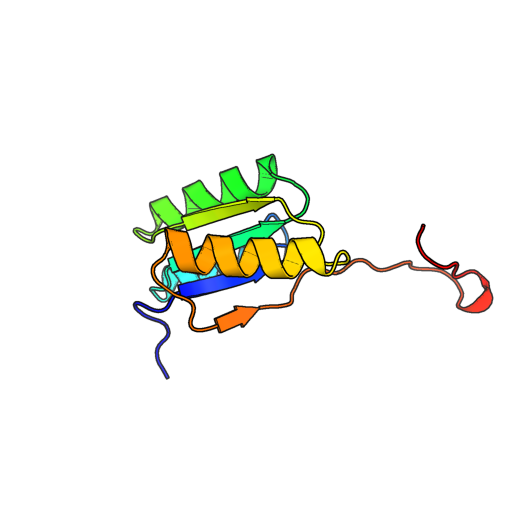 CA 1
ATOM 692 C C . THR A 1 95 ? 14.012 -13.790 -17.303 1.00 93.38 95 THR A C 1
ATOM 694 O O . THR A 1 95 ? 13.383 -13.862 -18.355 1.00 93.38 95 THR A O 1
ATOM 697 N N . LYS A 1 96 ? 15.344 -13.888 -17.261 1.00 93.19 96 LYS A N 1
ATOM 698 C CA . LYS A 1 96 ? 16.222 -14.227 -18.396 1.00 93.19 96 LYS A CA 1
ATOM 699 C C . LYS A 1 96 ? 17.567 -14.751 -17.889 1.00 93.19 96 LYS A C 1
ATOM 701 O O . LYS A 1 96 ? 17.847 -14.664 -16.696 1.00 93.19 96 LYS A O 1
ATOM 706 N N . ASN A 1 97 ? 18.395 -15.287 -18.788 1.00 96.25 97 ASN A N 1
ATOM 707 C CA . ASN A 1 97 ? 19.754 -15.723 -18.453 1.00 96.25 97 ASN A CA 1
ATOM 708 C C . ASN A 1 97 ? 20.544 -14.596 -17.777 1.00 96.25 97 ASN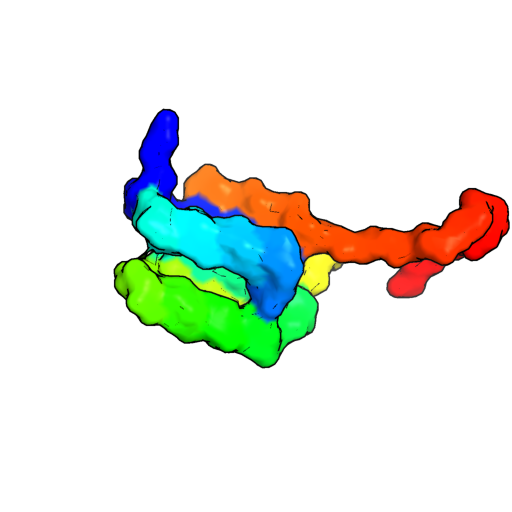 A C 1
ATOM 710 O O . ASN A 1 97 ? 20.429 -13.440 -18.188 1.00 96.25 97 ASN A O 1
ATOM 714 N N . LEU A 1 98 ? 21.380 -14.943 -16.789 1.00 93.12 98 LEU A N 1
ATOM 715 C CA . LEU A 1 98 ? 22.119 -13.972 -15.971 1.00 93.12 98 LEU A CA 1
ATOM 716 C C . LEU A 1 98 ? 22.914 -12.976 -16.827 1.00 93.12 98 LEU A C 1
ATOM 718 O O . LEU A 1 98 ? 22.826 -11.773 -16.611 1.00 93.12 98 LEU A O 1
ATOM 722 N N . LEU A 1 99 ? 23.615 -13.468 -17.854 1.00 95.75 99 LEU A N 1
ATOM 723 C CA . LEU A 1 99 ? 24.410 -12.636 -18.766 1.00 95.75 99 LEU A CA 1
ATOM 724 C C . LEU A 1 99 ? 23.565 -11.746 -19.697 1.00 95.75 99 LEU A C 1
ATOM 726 O O . LEU A 1 99 ? 24.099 -10.850 -20.339 1.00 95.75 99 LEU A O 1
ATOM 730 N N . SER A 1 100 ? 22.255 -11.982 -19.784 1.00 95.12 100 SER A N 1
ATOM 731 C CA . SER A 1 100 ? 21.311 -11.175 -20.568 1.00 95.12 100 SER A CA 1
ATOM 732 C C . SER A 1 100 ? 20.569 -10.135 -19.715 1.00 95.12 100 SER A C 1
ATOM 734 O O . SER A 1 100 ? 19.775 -9.348 -20.245 1.00 95.12 100 SER A O 1
ATOM 736 N N . VAL A 1 101 ? 20.772 -10.124 -18.392 1.00 94.25 101 VAL A N 1
ATOM 737 C CA . VAL A 1 101 ? 20.193 -9.113 -17.501 1.00 94.25 101 VAL A CA 1
ATOM 738 C C . VAL A 1 101 ? 20.861 -7.767 -17.756 1.00 94.25 101 VAL A C 1
ATOM 740 O O . VAL A 1 101 ? 22.077 -7.656 -17.830 1.00 94.25 101 VAL A O 1
ATOM 743 N N . THR A 1 102 ? 20.041 -6.730 -17.887 1.00 89.56 102 THR A N 1
ATOM 744 C CA . THR A 1 102 ? 20.488 -5.346 -18.056 1.00 89.56 102 THR A CA 1
ATOM 745 C C . THR A 1 102 ? 19.992 -4.531 -16.874 1.00 89.56 102 THR A C 1
ATOM 747 O O . THR A 1 102 ? 18.934 -4.844 -16.309 1.00 89.56 102 THR A O 1
ATOM 750 N N . SER A 1 103 ? 20.729 -3.479 -16.511 1.00 83.50 103 SER A N 1
ATOM 751 C CA . SER A 1 103 ? 20.232 -2.493 -15.554 1.00 83.50 103 SER A CA 1
ATOM 752 C C . SER A 1 103 ? 18.894 -1.937 -16.034 1.00 83.50 103 SER A C 1
ATOM 754 O O . SER A 1 103 ? 18.632 -1.815 -17.237 1.00 83.50 103 SER A O 1
ATOM 756 N N . ARG A 1 104 ? 18.011 -1.655 -15.077 1.00 69.69 104 ARG A N 1
ATOM 757 C CA . ARG A 1 104 ? 16.773 -0.944 -15.375 1.00 69.69 104 ARG A CA 1
ATOM 758 C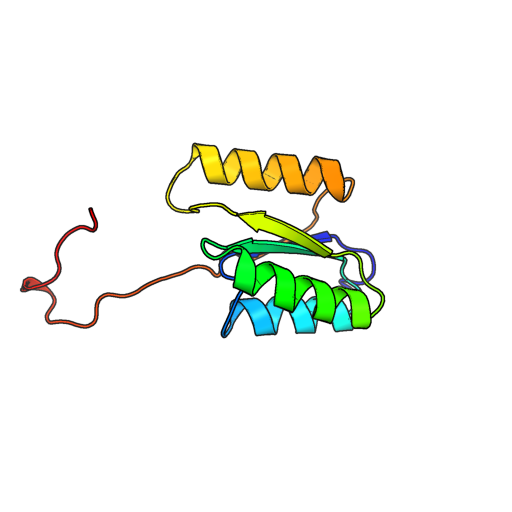 C . ARG A 1 104 ? 17.145 0.499 -15.741 1.00 69.69 104 ARG A C 1
ATOM 760 O O . ARG A 1 104 ? 18.019 1.068 -15.089 1.00 69.69 104 ARG A O 1
ATOM 767 N N . LYS A 1 105 ? 16.533 1.032 -16.802 1.00 53.12 105 LYS A N 1
ATOM 768 C CA . LYS A 1 105 ? 16.446 2.484 -16.994 1.00 53.12 105 LYS A CA 1
ATOM 769 C C . LYS A 1 105 ? 15.434 3.052 -16.015 1.00 53.12 105 LYS A C 1
ATOM 771 O O . LYS A 1 105 ? 14.456 2.317 -15.735 1.00 53.12 105 LYS A O 1
#